Protein AF-A0A1G7HBH6-F1 (afdb_monomer_lite)

Radius of gyration: 21.92 Å; chains: 1; bounding box: 66×31×69 Å

Organism: NCBI:txid392734

pLDDT: mean 70.93, std 21.25, range [28.53, 97.38]

Sequence (179 aa):
MNAKSALLDELGLLYGEEYRALRASAELFIPHSMPCFPSSLLDQYFDETEEHLLRLEDLFDYLECSHDHAITPTAKAKYPGIVMPGTLFVVERTSRSADPIDAFLLLDHSILSYYRASLSQARAFGRRKVVEVLFQGFHEKVAMQQRFSDRLLTDHDSLYSREVDRMEHPTLLESGGFR

Secondary structure (DSSP, 8-state):
--HHHHHHHHHHHHHHHHHHHHHHHHHHTSTTS-TTS-HHHHHHHHHHHHHHHHHHHHHHHHHHTSSSS-----HHHH-S-----SHHHHHHHHTTTS-HHHHHHHHHHHHHHHHHHHHHHHHHHT-HHHHHHHHHHHHHHHHHHHHHHHHHHHHHHHHHHHHHHHHH---SSS-----

Foldseek 3Di:
DDLLVQLVVLLLVLLVLLVVQLVLLVVVVPPPQDPPDDVVLSVVSNVLSVVLNVLSVVVVVVSVPPPPDDDDPPPCPVRPDPPDPDLVVLSVVCSVPHDVLVSVLVSLVVSLVSLVSSLVSCVVNPDPVSNVSSVVSSVVSVVSSVVSVVSVVVVVVVVVVVVVCCVVCVPDPPPPDDD

Structure (mmCIF, N/CA/C/O backbone):
data_AF-A0A1G7HBH6-F1
#
_entry.id   AF-A0A1G7HBH6-F1
#
loop_
_atom_site.group_PDB
_atom_site.id
_atom_site.type_symbol
_atom_site.label_atom_id
_atom_site.label_alt_id
_atom_site.label_comp_id
_atom_site.label_asym_id
_atom_site.label_entity_id
_atom_site.label_seq_id
_atom_site.pdbx_PDB_ins_code
_atom_site.Cartn_x
_atom_site.Cartn_y
_atom_site.Cartn_z
_atom_site.occupancy
_atom_site.B_iso_or_equiv
_atom_site.auth_seq_id
_atom_site.auth_comp_id
_atom_site.auth_asym_id
_atom_site.auth_atom_id
_atom_site.pdbx_PDB_model_num
ATOM 1 N N . MET A 1 1 ? -5.334 8.806 24.184 1.00 59.59 1 MET A N 1
ATOM 2 C CA . MET A 1 1 ? -5.562 8.700 22.724 1.00 59.59 1 MET A CA 1
ATOM 3 C C . MET A 1 1 ? -6.556 7.579 22.461 1.00 59.59 1 MET A C 1
ATOM 5 O O . MET A 1 1 ? -6.438 6.544 23.102 1.00 59.59 1 MET A O 1
ATOM 9 N N . ASN A 1 2 ? -7.539 7.785 21.579 1.00 85.38 2 ASN A N 1
ATOM 10 C CA . ASN A 1 2 ? -8.487 6.741 21.166 1.00 85.38 2 ASN A CA 1
ATOM 11 C C . ASN A 1 2 ? -7.827 5.860 20.089 1.00 85.38 2 ASN A C 1
ATOM 13 O O . ASN A 1 2 ? -7.363 6.398 19.085 1.00 85.38 2 ASN A O 1
ATOM 17 N N . ALA A 1 3 ? -7.800 4.537 20.282 1.00 85.56 3 ALA A N 1
ATOM 18 C CA . ALA A 1 3 ? -7.191 3.583 19.348 1.00 85.56 3 ALA A CA 1
ATOM 19 C C . ALA A 1 3 ? -7.771 3.680 17.923 1.00 85.56 3 ALA A C 1
ATOM 21 O O . ALA A 1 3 ? -7.036 3.529 16.954 1.00 85.56 3 ALA A O 1
ATOM 22 N N . LYS A 1 4 ? -9.065 4.014 17.786 1.00 87.56 4 LYS A N 1
ATOM 23 C CA . LYS A 1 4 ? -9.695 4.262 16.480 1.00 87.56 4 LYS A CA 1
ATOM 24 C C . LYS A 1 4 ? -9.089 5.477 15.774 1.00 87.56 4 LYS A C 1
ATOM 26 O O . LYS A 1 4 ? -8.837 5.416 14.581 1.00 87.56 4 LYS A O 1
ATOM 31 N N . SER A 1 5 ? -8.861 6.569 16.507 1.00 85.62 5 SER A N 1
ATOM 32 C CA . SER A 1 5 ? -8.288 7.800 15.943 1.00 85.62 5 SER A CA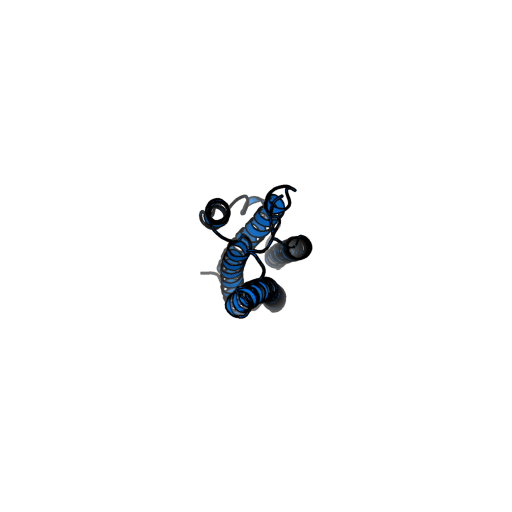 1
ATOM 33 C C . SER A 1 5 ? -6.860 7.565 15.472 1.00 85.62 5 SER A C 1
ATOM 35 O O . SER A 1 5 ? -6.546 7.894 14.341 1.00 85.62 5 SER A O 1
ATOM 37 N N . ALA A 1 6 ? -6.035 6.924 16.306 1.00 86.75 6 ALA A N 1
ATOM 38 C CA . ALA A 1 6 ? -4.655 6.605 15.948 1.00 86.75 6 ALA A CA 1
ATOM 39 C C . ALA A 1 6 ? -4.579 5.708 14.702 1.00 86.75 6 ALA A C 1
ATOM 41 O O . ALA A 1 6 ? -3.748 5.929 13.833 1.00 86.75 6 ALA A O 1
ATOM 42 N N . LEU A 1 7 ? -5.480 4.725 14.587 1.00 89.62 7 LEU A N 1
ATOM 43 C CA . LEU A 1 7 ? -5.593 3.902 13.386 1.00 89.62 7 LEU A CA 1
ATOM 44 C C . LEU A 1 7 ? -5.976 4.727 12.149 1.00 89.62 7 LEU A C 1
ATOM 46 O O . LEU A 1 7 ? -5.365 4.548 11.105 1.00 89.62 7 LEU A O 1
ATOM 50 N N . LEU A 1 8 ? -6.974 5.609 12.249 1.00 87.38 8 LEU A N 1
ATOM 51 C CA . LEU A 1 8 ? -7.395 6.450 11.121 1.00 87.38 8 LEU A CA 1
ATOM 52 C C . LEU A 1 8 ? -6.285 7.404 10.664 1.00 87.38 8 LEU A C 1
ATOM 54 O O . LEU A 1 8 ? -6.137 7.625 9.466 1.00 87.38 8 LEU A O 1
ATOM 58 N N . ASP A 1 9 ? -5.494 7.930 11.600 1.00 84.38 9 ASP A N 1
ATOM 59 C CA . ASP A 1 9 ? -4.345 8.778 11.285 1.00 84.38 9 ASP A CA 1
ATOM 60 C C . ASP A 1 9 ? -3.282 7.989 10.492 1.00 84.38 9 ASP A C 1
ATOM 62 O O . ASP A 1 9 ? -2.858 8.439 9.428 1.00 84.38 9 ASP A O 1
ATOM 66 N N . GLU A 1 10 ? -2.918 6.777 10.936 1.00 88.12 10 GLU A N 1
ATOM 67 C CA . GLU A 1 10 ? -1.961 5.912 10.219 1.00 88.12 10 GLU A CA 1
ATOM 68 C C . GLU A 1 10 ? -2.484 5.451 8.849 1.00 88.12 10 GLU A C 1
ATOM 70 O O . GLU A 1 10 ? -1.743 5.470 7.865 1.00 88.12 10 GLU A O 1
ATOM 75 N N . LEU A 1 11 ? -3.770 5.095 8.751 1.00 88.12 11 LEU A N 1
ATOM 76 C CA . LEU A 1 11 ? -4.401 4.737 7.477 1.00 88.12 11 LEU A CA 1
ATOM 77 C C . LEU A 1 11 ? -4.391 5.909 6.492 1.00 88.12 11 LEU A C 1
ATOM 79 O O . LEU A 1 11 ? -4.189 5.699 5.298 1.00 88.12 11 LEU A O 1
ATOM 83 N N . GLY A 1 12 ? -4.581 7.139 6.978 1.00 82.44 12 GLY A N 1
ATOM 84 C CA . GLY A 1 12 ? -4.502 8.345 6.152 1.00 82.44 12 GLY A CA 1
ATOM 85 C C . GLY A 1 12 ? -3.102 8.568 5.580 1.00 82.44 12 GLY A C 1
ATOM 86 O O . GLY A 1 12 ? -2.961 8.931 4.411 1.00 82.44 12 GLY A O 1
ATOM 87 N N . LEU A 1 13 ? -2.061 8.307 6.378 1.00 85.12 13 LEU A N 1
ATOM 88 C CA . LEU A 1 13 ? -0.671 8.378 5.920 1.00 85.12 13 LEU A CA 1
ATOM 89 C C . LEU A 1 13 ? -0.361 7.291 4.885 1.00 85.12 13 LEU A C 1
ATOM 91 O O . LEU A 1 13 ? 0.208 7.604 3.838 1.00 85.12 13 LEU A O 1
ATOM 95 N N . LEU A 1 14 ? -0.788 6.051 5.144 1.00 89.62 14 LEU A N 1
ATOM 96 C CA . LEU A 1 14 ? -0.634 4.930 4.216 1.00 89.62 14 LEU A CA 1
ATOM 97 C C . LEU A 1 14 ? -1.309 5.220 2.868 1.00 89.62 14 LEU A C 1
ATOM 99 O O . LEU A 1 14 ? -0.658 5.147 1.829 1.00 89.62 14 LEU A O 1
ATOM 103 N N . TYR A 1 15 ? -2.578 5.634 2.892 1.00 87.50 15 TYR A N 1
ATOM 104 C CA . TYR A 1 15 ? -3.326 6.022 1.696 1.00 87.50 15 TYR A CA 1
ATOM 105 C C . TYR A 1 15 ? -2.611 7.131 0.910 1.00 87.50 15 TYR A C 1
ATOM 107 O O . TYR A 1 15 ? -2.498 7.075 -0.313 1.00 87.50 15 TYR A O 1
ATOM 115 N N . GLY A 1 16 ? -2.071 8.131 1.613 1.00 80.00 16 GLY A N 1
ATOM 116 C CA . GLY A 1 16 ? -1.334 9.225 0.989 1.00 80.00 16 GLY A CA 1
ATOM 117 C C . GLY A 1 16 ? -0.021 8.805 0.319 1.00 80.00 16 GLY A C 1
ATOM 118 O O . GLY A 1 16 ? 0.394 9.456 -0.642 1.00 80.00 16 GLY A O 1
ATOM 119 N N . GLU A 1 17 ? 0.671 7.773 0.810 1.00 83.50 17 GLU A N 1
ATOM 120 C CA . GLU A 1 17 ? 1.848 7.218 0.122 1.00 83.50 17 GLU A CA 1
ATOM 121 C C . GLU A 1 17 ? 1.453 6.327 -1.063 1.00 83.50 17 GLU A C 1
ATOM 123 O O . GLU A 1 17 ? 2.032 6.488 -2.134 1.00 83.50 17 GLU A O 1
ATOM 128 N N . GLU A 1 18 ? 0.434 5.470 -0.930 1.00 87.00 18 GLU A N 1
ATOM 129 C CA . GLU A 1 18 ? -0.063 4.650 -2.052 1.00 87.00 18 GLU A CA 1
ATOM 130 C C . GLU A 1 18 ? -0.555 5.532 -3.211 1.00 87.00 18 GLU A C 1
ATOM 132 O O . GLU A 1 18 ? -0.230 5.302 -4.373 1.00 87.00 18 GLU A O 1
ATOM 137 N N . TYR A 1 19 ? -1.243 6.636 -2.911 1.00 84.62 19 TYR A N 1
ATOM 138 C CA . TYR A 1 19 ? -1.674 7.589 -3.934 1.00 84.62 19 TYR A CA 1
ATOM 139 C C . TYR A 1 19 ? -0.487 8.272 -4.629 1.00 84.62 19 TYR A C 1
ATOM 141 O O . TYR A 1 19 ? -0.510 8.511 -5.839 1.00 84.62 19 TYR A O 1
ATOM 149 N N . ARG A 1 20 ? 0.585 8.575 -3.884 1.00 80.62 20 ARG A N 1
ATOM 150 C CA . ARG A 1 20 ? 1.827 9.110 -4.465 1.00 80.62 20 ARG A CA 1
ATOM 151 C C . ARG A 1 20 ? 2.513 8.082 -5.361 1.00 80.62 20 ARG A C 1
ATOM 153 O O . ARG A 1 20 ? 2.980 8.467 -6.429 1.00 80.62 20 ARG A O 1
ATOM 160 N N . ALA A 1 21 ? 2.523 6.811 -4.973 1.00 84.56 21 ALA A N 1
ATOM 161 C CA . ALA A 1 21 ? 3.019 5.709 -5.792 1.00 84.56 21 ALA A CA 1
ATOM 162 C C . ALA A 1 21 ? 2.227 5.523 -7.088 1.00 84.56 21 ALA A C 1
ATOM 164 O O . ALA A 1 21 ? 2.828 5.404 -8.161 1.00 84.56 21 ALA A O 1
ATOM 165 N N . LEU A 1 22 ? 0.898 5.605 -7.024 1.00 84.25 22 LEU A N 1
ATOM 166 C CA . LEU A 1 22 ? 0.047 5.553 -8.211 1.00 84.25 22 LEU A CA 1
ATOM 167 C C . LEU A 1 22 ? 0.329 6.730 -9.161 1.00 84.25 22 LEU A C 1
ATOM 169 O O . LEU A 1 22 ? 0.470 6.552 -10.368 1.00 84.25 22 LEU A O 1
ATOM 173 N N . ARG A 1 23 ? 0.472 7.951 -8.627 1.00 80.69 23 ARG A N 1
ATOM 174 C CA . ARG A 1 23 ? 0.814 9.117 -9.457 1.00 80.69 23 ARG A CA 1
ATOM 175 C C . ARG A 1 23 ? 2.212 9.019 -10.062 1.00 80.69 23 ARG A C 1
ATOM 177 O O . ARG A 1 23 ? 2.368 9.331 -11.237 1.00 80.69 23 ARG A O 1
ATOM 184 N N . ALA A 1 24 ? 3.206 8.589 -9.286 1.00 77.00 24 ALA A N 1
ATOM 185 C CA . ALA A 1 24 ? 4.579 8.441 -9.763 1.00 77.00 24 ALA A CA 1
ATOM 186 C C . ALA A 1 24 ? 4.680 7.394 -10.881 1.00 77.00 24 ALA A C 1
ATOM 188 O O . ALA A 1 24 ? 5.344 7.632 -11.888 1.00 77.00 24 ALA A O 1
ATOM 189 N N . SER A 1 25 ? 3.977 6.265 -10.742 1.00 76.81 25 SER A N 1
ATOM 190 C CA . SER A 1 25 ? 3.899 5.262 -11.807 1.00 76.81 25 SER A CA 1
ATOM 191 C C . SER A 1 25 ? 3.204 5.816 -13.051 1.00 76.81 25 SER A C 1
ATOM 193 O O . SER A 1 25 ? 3.782 5.734 -14.132 1.00 76.81 25 SER A O 1
ATOM 195 N N . ALA A 1 26 ? 2.059 6.493 -12.916 1.00 73.94 26 ALA A N 1
ATOM 196 C CA . ALA A 1 26 ? 1.364 7.130 -14.042 1.00 73.94 26 ALA A CA 1
ATOM 197 C C . ALA A 1 26 ? 2.204 8.192 -14.781 1.00 73.94 26 ALA A C 1
ATOM 199 O O . ALA A 1 26 ? 2.120 8.321 -16.001 1.00 73.94 26 ALA A O 1
ATOM 200 N N . GLU A 1 27 ? 3.015 8.971 -14.063 1.00 69.31 27 GLU A N 1
ATOM 201 C CA . GLU A 1 27 ? 3.906 9.970 -14.670 1.00 69.31 27 GLU A CA 1
ATOM 202 C C . GLU A 1 27 ? 5.059 9.313 -15.448 1.00 69.31 27 GLU A C 1
ATOM 204 O O . GLU A 1 27 ? 5.478 9.829 -16.486 1.00 69.31 27 GLU A O 1
ATOM 209 N N . LEU A 1 28 ? 5.529 8.145 -15.000 1.00 63.88 28 LEU A N 1
ATOM 210 C CA . LEU A 1 28 ? 6.558 7.353 -15.682 1.00 63.88 28 LEU A CA 1
ATOM 211 C C . LEU A 1 28 ? 6.017 6.530 -16.864 1.00 63.88 28 LEU A C 1
ATOM 213 O O . LEU A 1 28 ? 6.793 6.147 -17.736 1.00 63.88 28 LEU A O 1
ATOM 217 N N . PHE A 1 29 ? 4.698 6.332 -16.947 1.00 57.38 29 PHE A N 1
ATOM 218 C CA . PHE A 1 29 ? 4.006 5.756 -18.109 1.00 57.38 29 PHE A CA 1
ATOM 219 C C . PHE A 1 29 ? 4.027 6.655 -19.355 1.00 57.38 29 PHE A C 1
ATOM 221 O O . PHE A 1 29 ? 3.733 6.193 -20.462 1.00 57.38 29 PHE A O 1
ATOM 228 N N . ILE A 1 30 ? 4.348 7.946 -19.213 1.00 53.06 30 ILE A N 1
ATOM 229 C CA . ILE A 1 30 ? 4.386 8.865 -20.353 1.00 53.06 30 ILE A CA 1
ATOM 230 C C . ILE A 1 30 ? 5.526 8.423 -21.300 1.00 53.06 30 ILE A C 1
ATOM 232 O O . ILE A 1 30 ? 6.658 8.267 -20.842 1.00 53.06 30 ILE A O 1
ATOM 236 N N . PRO A 1 31 ? 5.286 8.232 -22.618 1.00 44.12 31 PRO A N 1
ATOM 237 C CA . PRO A 1 31 ? 5.937 7.188 -23.434 1.00 44.12 31 PRO A CA 1
ATOM 238 C C . PRO A 1 31 ? 7.413 7.406 -23.825 1.00 44.12 31 PRO A C 1
ATOM 240 O O . PRO A 1 31 ? 7.866 6.861 -24.835 1.00 44.12 31 PRO A O 1
ATOM 243 N N . HIS A 1 32 ? 8.175 8.241 -23.118 1.00 41.38 32 HIS A N 1
ATOM 244 C CA . HIS A 1 32 ? 9.440 8.783 -23.625 1.00 41.38 32 HIS A CA 1
ATOM 245 C C . HIS A 1 32 ? 10.649 8.752 -22.679 1.00 41.38 32 HIS A C 1
ATOM 247 O O . HIS A 1 32 ? 11.699 9.233 -23.096 1.00 41.38 32 HIS A O 1
ATOM 253 N N . SER A 1 33 ? 10.585 8.209 -21.460 1.00 44.91 33 SER A N 1
ATOM 254 C CA . SER A 1 33 ? 11.659 8.486 -20.484 1.00 44.91 33 SER A CA 1
ATOM 255 C C . SER A 1 33 ? 12.588 7.338 -20.078 1.00 44.91 33 SER A C 1
ATOM 257 O O . SER A 1 33 ? 13.673 7.659 -19.604 1.00 44.91 33 SER A O 1
ATOM 259 N N . MET A 1 34 ? 12.276 6.046 -20.262 1.00 51.00 34 MET A N 1
ATOM 260 C CA . MET A 1 34 ? 13.158 4.979 -19.734 1.00 51.00 34 MET A CA 1
ATOM 261 C C . MET A 1 34 ? 13.210 3.722 -20.627 1.00 51.00 34 MET A C 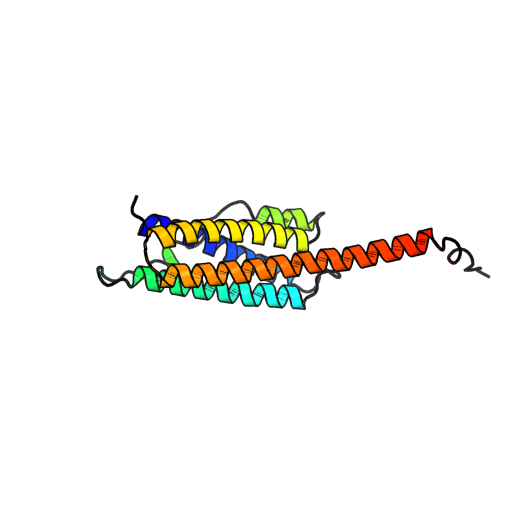1
ATOM 263 O O . MET A 1 34 ? 12.389 2.824 -20.464 1.00 51.00 34 MET A O 1
ATOM 267 N N . PRO A 1 35 ? 14.198 3.585 -21.533 1.00 49.81 35 PRO A N 1
ATOM 268 C CA . PRO A 1 35 ? 14.403 2.374 -22.346 1.00 49.81 35 PRO A CA 1
ATOM 269 C C . PRO A 1 35 ? 14.685 1.093 -21.536 1.00 49.81 35 PRO A C 1
ATOM 271 O O . PRO A 1 35 ? 14.681 -0.000 -22.096 1.00 49.81 35 PRO A O 1
ATOM 274 N N . CYS A 1 36 ? 14.982 1.232 -20.242 1.00 54.44 36 CYS A N 1
ATOM 275 C CA . CYS A 1 36 ? 15.458 0.179 -19.347 1.00 54.44 36 CYS A CA 1
ATOM 276 C C . CYS A 1 36 ? 14.432 -0.280 -18.295 1.00 54.44 36 CYS A C 1
ATOM 278 O O . CYS A 1 36 ? 14.711 -1.247 -17.593 1.00 54.44 36 CYS A O 1
ATOM 280 N N . PHE A 1 37 ? 13.249 0.341 -18.193 1.00 60.84 37 PHE A N 1
ATOM 281 C CA . PHE A 1 37 ? 12.218 -0.109 -17.251 1.00 60.84 37 PHE A CA 1
ATOM 282 C C . PHE A 1 37 ? 11.214 -1.037 -17.955 1.00 60.84 37 PHE A C 1
ATOM 284 O O . PHE A 1 37 ? 10.625 -0.632 -18.961 1.00 60.84 37 PHE A O 1
ATOM 291 N N . PRO A 1 38 ? 10.988 -2.274 -17.474 1.00 66.56 38 PRO A N 1
ATOM 292 C CA . PRO A 1 38 ? 10.029 -3.170 -18.101 1.00 66.56 38 PRO A CA 1
ATOM 293 C C . PRO A 1 38 ? 8.613 -2.631 -17.897 1.00 66.56 38 PRO A C 1
ATOM 295 O O . PRO A 1 38 ? 8.121 -2.601 -16.769 1.00 66.56 38 PRO A O 1
ATOM 298 N N . SER A 1 39 ? 7.948 -2.245 -18.990 1.00 69.81 39 SER A N 1
ATOM 299 C CA . SER A 1 39 ? 6.583 -1.703 -18.954 1.00 69.81 39 SER A CA 1
ATOM 300 C C . SER A 1 39 ? 5.631 -2.622 -18.188 1.00 69.81 39 SER A C 1
ATOM 302 O O . SER A 1 39 ? 4.904 -2.154 -17.330 1.00 69.81 39 SER A O 1
ATOM 304 N N . SER A 1 40 ? 5.756 -3.942 -18.357 1.00 79.94 40 SER A N 1
ATOM 305 C CA . SER A 1 40 ? 4.920 -4.927 -17.661 1.00 79.94 40 SER A CA 1
ATOM 306 C C . SER A 1 40 ? 5.052 -4.910 -16.135 1.00 79.94 40 SER A C 1
ATOM 308 O O . SER A 1 40 ? 4.115 -5.293 -15.443 1.00 79.94 40 SER A O 1
ATOM 310 N N . LEU A 1 41 ? 6.218 -4.536 -15.596 1.00 81.06 41 LEU A N 1
ATOM 311 C CA . LEU A 1 41 ? 6.416 -4.436 -14.148 1.00 81.06 41 LEU A CA 1
ATOM 312 C C . LEU A 1 41 ? 5.822 -3.130 -13.609 1.00 81.06 41 LEU A C 1
ATOM 314 O O . LEU A 1 41 ? 5.272 -3.122 -12.512 1.00 81.06 41 LEU A O 1
ATOM 318 N N . LEU A 1 42 ? 5.887 -2.053 -14.399 1.00 79.94 42 LEU A N 1
ATOM 319 C CA . LEU A 1 42 ? 5.216 -0.793 -14.085 1.00 79.94 42 LEU A CA 1
ATOM 320 C C . LEU A 1 42 ? 3.690 -0.930 -14.154 1.00 79.94 42 LEU A C 1
ATOM 322 O O . LEU A 1 42 ? 3.008 -0.415 -13.276 1.00 79.94 42 LEU A O 1
ATOM 326 N N . ASP A 1 43 ? 3.177 -1.654 -15.154 1.00 82.62 43 ASP A N 1
ATOM 327 C CA . ASP A 1 43 ? 1.753 -1.971 -15.310 1.00 82.62 43 ASP A CA 1
ATOM 328 C C . ASP A 1 43 ? 1.238 -2.712 -14.069 1.00 82.62 43 ASP A C 1
ATOM 330 O O . ASP A 1 43 ? 0.298 -2.266 -13.419 1.00 82.62 43 ASP A O 1
ATOM 334 N N . GLN A 1 44 ? 1.929 -3.785 -13.665 1.00 87.75 44 GLN A N 1
ATOM 335 C CA . GLN A 1 44 ? 1.585 -4.533 -12.451 1.00 87.75 44 GLN A CA 1
ATOM 336 C C . GLN A 1 44 ? 1.652 -3.664 -11.193 1.00 87.75 44 GLN A C 1
ATOM 338 O O . GLN A 1 44 ? 0.787 -3.766 -10.329 1.00 87.75 44 GLN A O 1
ATOM 343 N N . TYR A 1 45 ? 2.675 -2.811 -11.083 1.00 88.38 45 TYR A N 1
ATOM 344 C CA . TYR A 1 45 ? 2.805 -1.886 -9.960 1.00 88.38 45 TYR A CA 1
ATOM 345 C C . TYR A 1 45 ? 1.612 -0.937 -9.865 1.00 88.38 45 TYR A C 1
ATOM 347 O O . TYR A 1 45 ? 1.084 -0.715 -8.775 1.00 88.38 45 TYR A O 1
ATOM 355 N N . PHE A 1 46 ? 1.209 -0.373 -11.003 1.00 87.50 46 PHE A N 1
ATOM 356 C CA . PHE A 1 46 ? 0.089 0.548 -11.102 1.00 87.50 46 PHE A CA 1
ATOM 357 C C . PHE A 1 46 ? -1.220 -0.140 -10.703 1.00 87.50 46 PHE A C 1
ATOM 359 O O . PHE A 1 46 ? -1.880 0.329 -9.777 1.00 87.50 46 PHE A O 1
ATOM 366 N N . ASP A 1 47 ? -1.534 -1.277 -11.329 1.00 87.19 47 ASP A N 1
ATOM 367 C CA . ASP A 1 47 ? -2.778 -2.022 -11.101 1.00 87.19 47 ASP A CA 1
ATOM 368 C C . ASP A 1 47 ? -2.912 -2.463 -9.634 1.00 87.19 47 ASP A C 1
ATOM 370 O O . ASP A 1 47 ? -3.945 -2.263 -8.993 1.00 87.19 47 ASP A O 1
ATOM 374 N N . GLU A 1 48 ? -1.844 -3.022 -9.058 1.00 93.62 48 GLU A N 1
ATOM 375 C CA . GLU A 1 48 ? -1.858 -3.463 -7.662 1.00 93.62 48 GLU A CA 1
ATOM 376 C C . GLU A 1 48 ? -1.944 -2.279 -6.687 1.00 93.62 48 GLU A C 1
ATOM 378 O O . GLU A 1 48 ? -2.648 -2.359 -5.681 1.00 93.62 48 GLU A O 1
ATOM 383 N N . THR A 1 49 ? -1.278 -1.156 -6.981 1.00 90.88 49 THR A N 1
ATOM 384 C CA . THR A 1 49 ? -1.370 0.055 -6.145 1.00 90.88 49 THR A CA 1
ATOM 385 C C . THR A 1 49 ? -2.775 0.668 -6.203 1.00 90.88 49 THR A C 1
ATOM 387 O O . THR A 1 49 ? -3.283 1.143 -5.184 1.00 90.88 49 THR A O 1
ATOM 390 N N . GLU A 1 50 ? -3.442 0.627 -7.360 1.00 88.12 50 GLU A N 1
ATOM 391 C CA . GLU A 1 50 ? -4.845 1.031 -7.496 1.00 88.12 50 GLU A CA 1
ATOM 392 C C . GLU A 1 50 ? -5.764 0.131 -6.656 1.00 88.12 50 GLU A C 1
ATOM 394 O O . GLU A 1 50 ? -6.593 0.634 -5.893 1.00 88.12 50 GLU A O 1
ATOM 399 N N . GLU A 1 51 ? -5.572 -1.192 -6.700 1.00 93.44 51 GLU A N 1
ATOM 400 C CA . GLU A 1 51 ? -6.329 -2.125 -5.857 1.00 93.44 51 GLU A CA 1
ATOM 401 C C . GLU A 1 51 ? -6.100 -1.856 -4.359 1.00 93.44 51 GLU A C 1
ATOM 403 O O . GLU A 1 51 ? -7.035 -1.898 -3.551 1.00 93.44 51 GLU A O 1
ATOM 408 N N . HIS A 1 52 ? -4.862 -1.542 -3.960 1.00 93.06 52 HIS A N 1
ATOM 409 C CA . HIS A 1 52 ? -4.531 -1.202 -2.573 1.00 93.06 52 HIS A CA 1
ATOM 410 C C . HIS A 1 52 ? -5.295 0.038 -2.115 1.00 93.06 52 HIS A C 1
ATOM 412 O O . HIS A 1 52 ? -5.879 0.020 -1.029 1.00 93.06 52 HIS A O 1
ATOM 418 N N . LEU A 1 53 ? -5.359 1.075 -2.953 1.00 88.25 53 LEU A N 1
ATOM 419 C CA . LEU A 1 53 ? -6.128 2.286 -2.671 1.00 88.25 53 LEU A CA 1
ATOM 420 C C . LEU A 1 53 ? -7.619 1.994 -2.509 1.00 88.25 53 LEU A C 1
ATOM 422 O O . LEU A 1 53 ? -8.195 2.415 -1.508 1.00 88.25 53 LEU A O 1
ATOM 426 N N . LEU A 1 54 ? -8.222 1.219 -3.414 1.00 88.50 54 LEU A N 1
ATOM 427 C CA . LEU A 1 54 ? -9.637 0.842 -3.317 1.00 88.50 54 LEU A CA 1
ATOM 428 C C . LEU A 1 54 ? -9.941 0.093 -2.011 1.00 88.50 54 LEU A C 1
ATOM 430 O O . LEU A 1 54 ? -10.909 0.398 -1.315 1.00 88.50 54 LEU A O 1
ATOM 434 N N . ARG A 1 55 ? -9.075 -0.844 -1.606 1.00 93.38 55 ARG A N 1
ATOM 435 C CA . ARG A 1 55 ? -9.245 -1.570 -0.334 1.00 93.38 55 ARG A CA 1
ATOM 436 C C . ARG A 1 55 ? -9.057 -0.670 0.889 1.00 93.38 55 ARG A C 1
ATOM 438 O O . ARG A 1 55 ? -9.689 -0.908 1.920 1.00 93.38 55 ARG A O 1
ATOM 445 N N . LEU A 1 56 ? -8.202 0.351 0.809 1.00 88.81 56 LEU A N 1
ATOM 446 C CA . LEU A 1 56 ? -8.069 1.358 1.866 1.00 88.81 56 LEU A CA 1
ATOM 447 C C . LEU A 1 56 ? -9.318 2.245 1.956 1.00 88.81 56 LEU A C 1
ATOM 449 O O . LEU A 1 56 ? -9.765 2.519 3.070 1.00 88.81 56 LEU A O 1
ATOM 453 N N . GLU A 1 57 ? -9.919 2.635 0.829 1.00 88.69 57 GLU A N 1
ATOM 454 C CA . GLU A 1 57 ? -11.210 3.342 0.798 1.00 88.69 57 GLU A CA 1
ATOM 455 C C . GLU A 1 57 ? -12.316 2.509 1.466 1.00 88.69 57 GLU A C 1
ATOM 457 O O . GLU A 1 57 ? -12.974 2.989 2.393 1.00 88.69 57 GLU A O 1
ATOM 462 N N . ASP A 1 58 ? -12.432 1.226 1.110 1.00 88.69 58 ASP A N 1
ATOM 463 C CA . ASP A 1 58 ? -13.372 0.291 1.743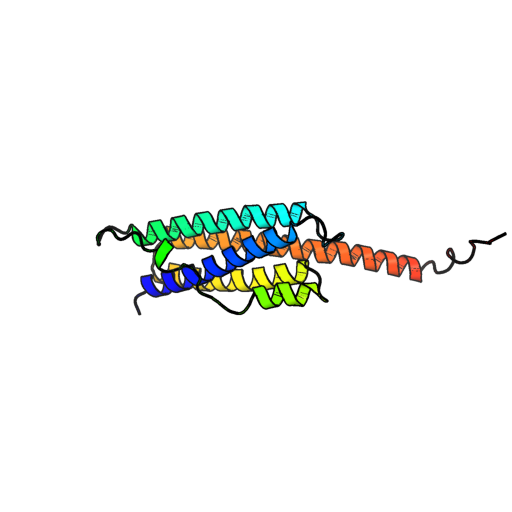 1.00 88.69 58 ASP A CA 1
ATOM 464 C C . ASP A 1 58 ? -13.146 0.161 3.261 1.00 88.69 58 ASP A C 1
ATOM 466 O O . ASP A 1 58 ? -14.090 -0.025 4.043 1.00 88.69 58 ASP A O 1
ATOM 470 N N . LEU A 1 59 ? -11.888 0.232 3.712 1.00 89.81 59 LEU A N 1
ATOM 471 C CA . LEU A 1 59 ? -11.555 0.223 5.135 1.00 89.81 59 LEU A CA 1
ATOM 472 C C . LEU A 1 59 ? -11.992 1.505 5.840 1.00 89.81 59 LEU A C 1
ATOM 474 O O . LEU A 1 59 ? -12.500 1.409 6.962 1.00 89.81 59 LEU A O 1
ATOM 478 N N . PHE A 1 60 ? -11.814 2.674 5.221 1.00 88.25 60 PHE A N 1
ATOM 479 C CA . PHE A 1 60 ? -12.322 3.931 5.770 1.00 88.25 60 PHE A CA 1
ATOM 480 C C . PHE A 1 60 ? -13.839 3.873 5.930 1.00 88.25 60 PHE A C 1
ATOM 482 O O . PHE A 1 60 ? -14.337 4.103 7.035 1.00 88.25 60 PHE A O 1
ATOM 489 N N . ASP A 1 61 ? -14.558 3.440 4.895 1.00 85.62 61 ASP A N 1
ATOM 490 C CA . ASP A 1 61 ? -16.012 3.285 4.940 1.00 85.62 61 ASP A CA 1
ATOM 491 C C . ASP A 1 61 ? -16.439 2.293 6.031 1.00 85.62 61 ASP A C 1
ATOM 493 O O . ASP A 1 61 ? -17.330 2.575 6.838 1.00 85.62 61 ASP A O 1
ATOM 497 N N . TYR A 1 62 ? -15.761 1.146 6.141 1.00 86.44 62 TYR A N 1
ATOM 498 C CA . TYR A 1 62 ? -16.024 0.158 7.190 1.00 86.44 62 TYR A CA 1
ATOM 499 C C . TYR A 1 62 ? -15.801 0.715 8.607 1.00 86.44 62 TYR A C 1
ATOM 501 O O . TYR A 1 62 ? -16.580 0.430 9.525 1.00 86.44 62 TYR A O 1
ATOM 509 N N . LEU A 1 63 ? -14.744 1.506 8.807 1.00 85.81 63 LEU A N 1
ATOM 510 C CA . LEU A 1 63 ? -14.416 2.123 10.093 1.00 85.81 63 LEU A CA 1
ATOM 511 C C . LEU A 1 63 ? -15.375 3.265 10.455 1.00 85.81 63 LEU A C 1
ATOM 513 O O . LEU A 1 63 ? -15.648 3.475 11.644 1.00 85.81 63 LEU A O 1
ATOM 517 N N . GLU A 1 64 ? -15.911 3.976 9.467 1.00 74.44 64 GLU A N 1
ATOM 518 C CA . GLU A 1 64 ? -16.923 5.024 9.637 1.00 74.44 64 GLU A CA 1
ATOM 519 C C . GLU A 1 64 ? -18.356 4.461 9.756 1.00 74.44 64 GLU A C 1
ATOM 521 O O . GLU A 1 64 ? -19.207 5.095 10.374 1.00 74.44 64 GLU A O 1
ATOM 526 N N . CYS A 1 65 ? -18.612 3.221 9.318 1.00 57.00 65 CYS A N 1
ATOM 527 C CA . CYS A 1 65 ? -19.918 2.549 9.411 1.00 57.00 65 CYS A CA 1
ATOM 528 C C . CYS A 1 65 ? -20.181 1.768 10.717 1.00 57.00 65 CYS A C 1
ATOM 530 O O . CYS A 1 65 ? -21.214 1.099 10.819 1.00 57.00 65 CYS A O 1
ATOM 532 N N . SER A 1 66 ? -19.317 1.829 11.744 1.00 51.75 66 SER A N 1
ATOM 533 C CA . SER A 1 66 ? -19.552 1.143 13.033 1.00 51.75 66 SER A CA 1
ATOM 534 C C . SER A 1 66 ? -20.659 1.820 13.879 1.00 51.75 66 SER A C 1
ATOM 536 O O . SER A 1 66 ? -20.364 2.490 14.863 1.00 51.75 66 SER A O 1
ATOM 538 N N . HIS A 1 67 ? -21.905 1.664 13.425 1.00 40.12 67 HIS A N 1
ATOM 539 C CA . HIS A 1 67 ? -23.261 1.733 14.013 1.00 40.12 67 HIS A CA 1
ATOM 540 C C . HIS A 1 67 ? -23.596 2.510 15.309 1.00 40.12 67 HIS A C 1
ATOM 542 O O . HIS A 1 67 ? -24.683 2.321 15.834 1.00 40.12 67 HIS A O 1
ATOM 548 N N . ASP A 1 68 ? -22.777 3.442 15.781 1.00 38.19 68 ASP A N 1
ATOM 549 C CA . ASP A 1 68 ? -23.200 4.451 16.762 1.00 38.19 68 ASP A CA 1
ATOM 550 C C . ASP A 1 68 ? -22.518 5.781 16.443 1.00 38.19 68 ASP A C 1
ATOM 552 O O . ASP A 1 68 ? -21.613 6.221 17.141 1.00 38.19 68 ASP A O 1
ATOM 556 N N . HIS A 1 69 ? -22.911 6.402 15.334 1.00 32.97 69 HIS A N 1
ATOM 557 C CA . HIS A 1 69 ? -23.180 7.838 15.233 1.00 32.97 69 HIS A CA 1
ATOM 558 C C . HIS A 1 69 ? -23.469 8.215 13.785 1.00 32.97 69 HIS A C 1
ATOM 560 O O . HIS A 1 69 ? -22.881 7.703 12.836 1.00 32.97 69 HIS A O 1
ATOM 566 N N . ALA A 1 70 ? -24.447 9.102 13.671 1.00 29.72 70 ALA A N 1
ATOM 567 C CA . ALA A 1 70 ? -24.995 9.641 12.451 1.00 29.72 70 ALA A CA 1
ATOM 568 C C . ALA A 1 70 ? -23.921 10.115 11.461 1.00 29.72 70 ALA A C 1
ATOM 570 O O . ALA A 1 70 ? -23.014 10.863 11.814 1.00 29.72 70 ALA A O 1
ATOM 571 N N . ILE A 1 71 ? -24.106 9.679 10.215 1.00 40.41 71 ILE A N 1
ATOM 572 C CA . ILE A 1 71 ? -23.996 10.451 8.974 1.00 40.41 71 ILE A CA 1
ATOM 573 C C . ILE A 1 71 ? -23.140 11.721 9.097 1.00 40.41 71 ILE A C 1
ATOM 575 O O . ILE A 1 71 ? -23.641 12.780 9.465 1.00 40.41 71 ILE A O 1
ATOM 579 N N . THR A 1 72 ? -21.905 11.641 8.610 1.00 28.53 72 THR A N 1
ATOM 580 C CA . THR A 1 72 ? -21.358 12.715 7.772 1.00 28.53 72 THR A CA 1
ATOM 581 C C . THR A 1 72 ? -20.402 12.109 6.747 1.00 28.53 72 THR A C 1
ATOM 583 O O . THR A 1 72 ? -19.479 11.402 7.143 1.00 28.53 72 THR A O 1
ATOM 586 N N . PRO A 1 73 ? -20.592 12.369 5.442 1.00 36.28 73 PRO A N 1
ATOM 587 C CA . PRO A 1 73 ? -19.648 11.964 4.411 1.00 36.28 73 PRO A CA 1
ATOM 588 C C . PRO A 1 73 ? -18.435 12.894 4.500 1.00 36.28 73 PRO A C 1
ATOM 590 O O . PRO A 1 73 ? -18.436 13.975 3.914 1.00 36.28 73 PRO A O 1
ATOM 593 N N . THR A 1 74 ? -17.425 12.536 5.294 1.00 37.84 74 THR A N 1
ATOM 594 C CA . THR A 1 74 ? -16.255 13.411 5.494 1.00 37.84 74 THR A CA 1
ATOM 595 C C . THR A 1 74 ? -14.906 12.789 5.179 1.00 37.84 74 THR A C 1
ATOM 597 O O . THR A 1 74 ? -13.953 13.556 5.097 1.00 37.84 74 THR A O 1
ATOM 600 N N . ALA A 1 75 ? -14.781 11.492 4.883 1.00 35.66 75 ALA A N 1
ATOM 601 C CA . ALA A 1 75 ? -13.479 10.927 4.507 1.00 35.66 75 ALA A CA 1
ATOM 602 C C . ALA A 1 75 ? -12.871 11.622 3.265 1.00 35.66 75 ALA A C 1
ATOM 604 O O . ALA A 1 75 ? -11.732 12.090 3.314 1.00 35.66 75 ALA A O 1
ATOM 605 N N . LYS A 1 76 ? -13.668 11.863 2.208 1.00 33.62 76 LYS A N 1
ATOM 606 C CA . LYS A 1 76 ? -13.215 12.606 1.008 1.00 33.62 76 LYS A CA 1
ATOM 607 C C . LYS A 1 76 ? -12.860 14.080 1.264 1.00 33.62 76 LYS A C 1
ATOM 609 O O . LYS A 1 76 ? -12.081 14.650 0.509 1.00 33.62 76 LYS A O 1
ATOM 614 N N . ALA A 1 77 ? -13.410 14.701 2.311 1.00 36.38 77 ALA A N 1
ATOM 615 C CA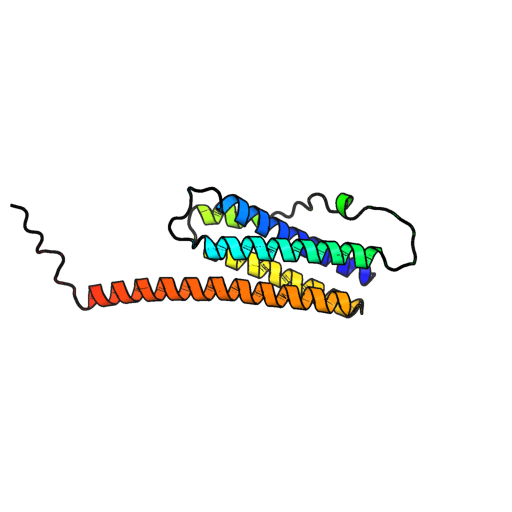 . ALA A 1 77 ? -13.190 16.117 2.634 1.00 36.38 77 ALA A CA 1
ATOM 616 C C . ALA A 1 77 ? -12.164 16.348 3.757 1.00 36.38 77 ALA A C 1
ATOM 618 O O . ALA A 1 77 ? -11.667 17.463 3.900 1.00 36.38 77 ALA A O 1
ATOM 619 N N . LYS A 1 78 ? -11.815 15.315 4.535 1.00 39.50 78 LYS A N 1
ATOM 620 C CA . LYS A 1 78 ? -10.844 15.409 5.636 1.00 39.50 78 LYS A CA 1
ATOM 621 C C . LYS A 1 78 ? -9.419 15.027 5.226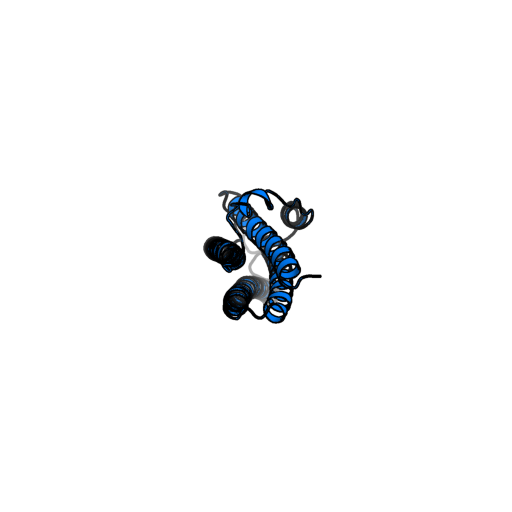 1.00 39.50 78 LYS A C 1
ATOM 623 O O . LYS A 1 78 ? -8.478 15.469 5.876 1.00 39.50 78 LYS A O 1
ATOM 628 N N . TYR A 1 79 ? -9.265 14.298 4.119 1.00 40.44 79 TYR A N 1
ATOM 629 C CA . TYR A 1 79 ? -7.967 13.974 3.520 1.00 40.44 79 TYR A CA 1
ATOM 630 C C . TYR A 1 79 ? -7.749 14.505 2.079 1.00 40.44 79 TYR A C 1
ATOM 632 O O . TYR A 1 79 ? -7.079 13.835 1.292 1.00 40.44 79 TYR A O 1
ATOM 640 N N . PRO A 1 80 ? -8.252 15.694 1.672 1.00 32.72 80 PRO A N 1
ATOM 641 C CA . PRO A 1 80 ? -7.903 16.289 0.391 1.00 32.72 80 PRO A CA 1
ATOM 642 C C . PRO A 1 80 ? -6.505 16.896 0.524 1.00 32.72 80 PRO A C 1
ATOM 644 O O . PRO A 1 80 ? -6.339 18.038 0.940 1.00 32.72 80 PRO A O 1
ATOM 647 N N . GLY A 1 81 ? -5.481 16.103 0.221 1.00 36.59 81 GLY A N 1
ATOM 648 C CA . GLY A 1 81 ? -4.105 16.583 0.208 1.00 36.59 81 GLY A CA 1
ATOM 649 C C . GLY A 1 81 ? -3.557 16.897 1.596 1.00 36.59 81 GLY A C 1
ATOM 650 O O . GLY A 1 81 ? -3.243 18.049 1.897 1.00 36.59 81 GLY A O 1
ATOM 651 N N . ILE A 1 82 ? -3.303 15.862 2.406 1.00 33.62 82 ILE A N 1
ATOM 652 C CA . ILE A 1 82 ? -2.176 15.984 3.334 1.00 33.62 82 ILE A CA 1
ATOM 653 C C . ILE A 1 82 ? -0.930 16.122 2.451 1.00 33.62 82 ILE A C 1
ATOM 655 O O . ILE A 1 82 ? -0.376 15.146 1.948 1.00 33.62 82 ILE A O 1
ATOM 659 N N . VAL A 1 83 ? -0.541 17.372 2.210 1.00 39.16 83 VAL A N 1
ATOM 660 C CA . VAL A 1 83 ? 0.745 17.753 1.641 1.00 39.16 83 VAL A CA 1
ATOM 661 C C . VAL A 1 83 ? 1.808 17.232 2.604 1.00 39.16 83 VAL A C 1
ATOM 663 O O . VAL A 1 83 ? 2.091 17.846 3.629 1.00 39.16 83 VAL A O 1
ATOM 666 N N . MET A 1 84 ? 2.358 16.062 2.296 1.00 38.56 84 MET A N 1
ATOM 667 C CA . MET A 1 84 ? 3.505 15.476 2.982 1.00 38.56 84 MET A CA 1
ATOM 668 C C . MET A 1 84 ? 4.732 15.649 2.075 1.00 38.56 84 MET A C 1
ATOM 670 O O . MET A 1 84 ? 4.809 15.021 1.016 1.00 38.56 84 MET A O 1
ATOM 674 N N . PRO A 1 85 ? 5.678 16.536 2.432 1.00 37.03 85 PRO A N 1
ATOM 675 C CA . PRO A 1 85 ? 6.873 16.782 1.640 1.00 37.03 85 PRO A CA 1
ATOM 676 C C . PRO A 1 85 ? 7.860 15.632 1.865 1.00 37.03 85 PRO A C 1
ATOM 678 O O . PRO A 1 85 ? 8.444 15.512 2.937 1.00 37.03 85 PRO A O 1
ATOM 681 N N . GLY A 1 86 ? 8.052 14.768 0.868 1.00 41.28 86 GLY A N 1
ATOM 682 C CA . GLY A 1 86 ? 9.058 13.709 0.977 1.00 41.28 86 GLY A CA 1
ATOM 683 C C . GLY A 1 86 ? 9.268 12.913 -0.302 1.00 41.28 86 GLY A C 1
ATOM 684 O O . GLY A 1 86 ? 10.317 13.022 -0.927 1.00 41.28 86 GLY A O 1
ATOM 685 N N . THR A 1 87 ? 8.274 12.134 -0.722 1.00 43.28 87 THR A N 1
ATOM 686 C CA . THR A 1 87 ? 8.469 11.112 -1.770 1.00 43.28 87 THR A CA 1
ATOM 687 C C . THR A 1 87 ? 8.470 11.651 -3.202 1.00 43.28 87 THR A C 1
ATOM 689 O O . THR A 1 87 ? 9.261 11.170 -4.008 1.00 43.28 87 THR A O 1
ATOM 692 N N . LEU A 1 88 ? 7.725 12.723 -3.512 1.00 41.22 88 LEU A N 1
ATOM 693 C CA . LEU A 1 88 ? 7.842 13.409 -4.816 1.00 41.22 88 LEU A CA 1
ATOM 694 C C . LEU A 1 88 ? 9.247 13.995 -5.034 1.00 41.22 88 LEU A C 1
ATOM 696 O O . LEU A 1 88 ? 9.770 13.945 -6.139 1.00 41.22 88 LEU A O 1
ATOM 700 N N . PHE A 1 89 ? 9.905 14.454 -3.963 1.00 42.28 89 PHE A N 1
ATOM 701 C CA . PHE A 1 89 ? 11.270 14.980 -4.031 1.00 42.28 89 PHE A CA 1
ATOM 702 C C . PHE A 1 89 ? 12.311 13.897 -4.338 1.00 42.28 89 PHE A C 1
ATOM 704 O O . PHE A 1 89 ? 13.364 14.212 -4.893 1.00 42.28 89 PHE A O 1
ATOM 711 N N . VAL A 1 90 ? 12.037 12.641 -3.965 1.00 45.28 90 VAL A N 1
ATOM 712 C CA . VAL A 1 90 ? 12.915 11.508 -4.273 1.00 45.28 90 VAL A CA 1
ATOM 713 C C . VAL A 1 90 ? 12.768 11.151 -5.744 1.00 45.28 90 VAL A C 1
ATOM 715 O O . VAL A 1 90 ? 13.780 11.179 -6.423 1.00 45.28 90 VAL A O 1
ATOM 718 N N . VAL A 1 91 ? 11.551 10.960 -6.266 1.00 45.25 91 VAL A N 1
ATOM 719 C CA . VAL A 1 91 ? 11.325 10.623 -7.689 1.00 45.25 91 VAL A CA 1
ATOM 720 C C . VAL A 1 91 ? 11.781 11.750 -8.632 1.00 45.25 91 VAL A C 1
ATOM 722 O O . VAL A 1 91 ? 12.470 11.499 -9.622 1.00 45.25 91 VAL A O 1
ATOM 725 N N . GLU A 1 92 ? 11.498 13.016 -8.298 1.00 43.31 92 GLU A N 1
ATOM 726 C CA . GLU A 1 92 ? 11.953 14.161 -9.101 1.00 43.31 92 GLU A CA 1
ATOM 727 C C . GLU A 1 92 ? 13.484 14.320 -9.097 1.00 43.31 92 GLU A C 1
ATOM 729 O O . GLU A 1 92 ? 14.051 14.761 -10.099 1.00 43.31 92 GLU A O 1
ATOM 734 N N . ARG A 1 93 ? 14.190 13.948 -8.015 1.00 41.53 93 ARG A N 1
ATOM 735 C CA . ARG A 1 93 ? 15.663 14.045 -7.957 1.00 41.53 93 ARG A CA 1
ATOM 736 C C . ARG A 1 93 ? 16.385 12.795 -8.448 1.00 41.53 93 ARG A C 1
ATOM 738 O O . ARG A 1 93 ? 17.444 12.944 -9.054 1.00 41.53 93 ARG A O 1
ATOM 745 N N . THR A 1 94 ? 15.841 11.598 -8.235 1.00 43.22 94 THR A N 1
ATOM 746 C CA . THR A 1 94 ? 16.406 10.349 -8.765 1.00 43.22 94 THR A CA 1
ATOM 747 C C . THR A 1 94 ? 16.313 10.306 -10.283 1.00 43.22 94 THR A C 1
ATOM 749 O O . THR A 1 94 ? 17.254 9.837 -10.909 1.00 43.22 94 THR A O 1
ATOM 752 N N . SER A 1 95 ? 15.310 10.949 -10.897 1.00 44.00 95 SER A N 1
ATOM 753 C CA . SER A 1 95 ? 15.230 11.100 -12.362 1.00 44.00 95 SER A CA 1
ATOM 754 C C . SER A 1 95 ? 16.447 11.781 -13.018 1.00 44.00 95 SER A C 1
ATOM 756 O O . SER A 1 95 ? 16.601 11.713 -14.236 1.00 44.00 95 SER A O 1
ATOM 758 N N . ARG A 1 96 ? 17.331 12.434 -12.240 1.00 42.19 96 ARG A N 1
ATOM 759 C CA . ARG A 1 96 ? 18.563 13.058 -12.751 1.00 42.19 96 ARG A CA 1
ATOM 760 C C . ARG A 1 96 ? 19.836 12.224 -12.562 1.00 42.19 96 ARG A C 1
ATOM 762 O O . ARG A 1 96 ? 20.847 12.599 -13.151 1.00 42.19 96 ARG A O 1
ATOM 769 N N . SER A 1 97 ? 19.833 11.143 -11.770 1.00 42.22 97 SER A N 1
ATOM 770 C CA . SER A 1 97 ? 21.057 10.346 -11.536 1.00 42.22 97 SER A CA 1
ATOM 771 C C . SER A 1 97 ? 20.885 8.921 -10.980 1.00 42.22 97 SER A C 1
ATOM 773 O O . SER A 1 97 ? 21.903 8.278 -10.742 1.00 42.22 97 SER A O 1
ATOM 775 N N . ALA A 1 98 ? 19.671 8.437 -10.706 1.00 53.66 98 ALA A N 1
ATOM 776 C CA . ALA A 1 98 ? 19.426 7.128 -10.091 1.00 53.66 98 ALA A CA 1
ATOM 777 C C . ALA A 1 98 ? 18.392 6.321 -10.888 1.00 53.66 98 ALA A C 1
ATOM 779 O O . ALA A 1 98 ? 17.497 6.889 -11.517 1.00 53.66 98 ALA A O 1
ATOM 780 N N . ASP A 1 99 ? 18.552 4.999 -10.874 1.00 66.38 99 ASP A N 1
ATOM 781 C CA . ASP A 1 99 ? 17.674 4.054 -11.560 1.00 66.38 99 ASP A CA 1
ATOM 782 C C . ASP A 1 99 ? 16.225 4.237 -11.056 1.00 66.38 99 ASP A C 1
ATOM 784 O O . ASP A 1 99 ? 16.005 4.324 -9.843 1.00 66.38 99 ASP A O 1
ATOM 788 N N . PRO A 1 100 ? 15.210 4.332 -11.933 1.00 68.94 100 PRO A N 1
ATOM 789 C CA . PRO A 1 100 ? 13.810 4.393 -11.510 1.00 68.94 100 PRO A CA 1
ATOM 790 C C . PRO A 1 100 ? 13.422 3.252 -10.577 1.00 68.94 100 PRO A C 1
ATOM 792 O O . PRO A 1 100 ? 12.587 3.453 -9.696 1.00 68.94 100 PRO A O 1
ATOM 795 N N . ILE A 1 101 ? 14.034 2.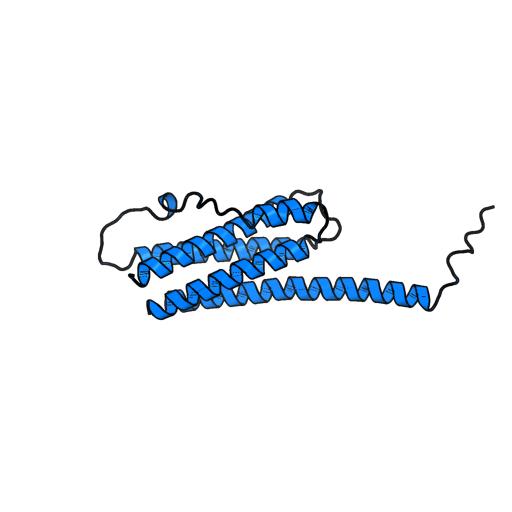074 -10.740 1.00 73.19 101 ILE A N 1
ATOM 796 C CA . ILE A 1 101 ? 13.781 0.930 -9.869 1.00 73.19 101 ILE A CA 1
ATOM 797 C C . ILE A 1 101 ? 14.190 1.258 -8.426 1.00 73.19 101 ILE A C 1
ATOM 799 O O . ILE A 1 101 ? 13.418 0.982 -7.509 1.00 73.19 101 ILE A O 1
ATOM 803 N N . ASP A 1 102 ? 15.317 1.941 -8.206 1.00 73.19 102 ASP A N 1
ATOM 804 C CA . ASP A 1 102 ? 15.736 2.377 -6.865 1.00 73.19 102 ASP A CA 1
ATOM 805 C C . ASP A 1 102 ? 14.722 3.345 -6.240 1.00 73.19 102 ASP A C 1
ATOM 807 O O . ASP A 1 102 ? 14.437 3.283 -5.041 1.00 73.19 102 ASP A O 1
ATOM 811 N N . ALA A 1 103 ? 14.142 4.235 -7.050 1.00 75.25 103 ALA A N 1
ATOM 812 C CA . ALA A 1 103 ? 13.130 5.177 -6.583 1.00 75.25 103 ALA A CA 1
ATOM 813 C C . ALA A 1 103 ? 11.851 4.455 -6.123 1.00 75.25 103 ALA A C 1
ATOM 815 O O . ALA A 1 103 ? 11.315 4.784 -5.062 1.00 75.25 103 ALA A O 1
ATOM 816 N N . PHE A 1 104 ? 11.398 3.447 -6.875 1.00 79.88 104 PHE A N 1
ATOM 817 C CA . PHE A 1 104 ? 10.260 2.610 -6.485 1.00 79.88 104 PHE A CA 1
ATOM 818 C C . PHE A 1 104 ? 10.567 1.732 -5.273 1.00 79.88 104 PHE A C 1
ATOM 820 O O . PHE A 1 104 ? 9.727 1.615 -4.387 1.00 79.88 104 PHE A O 1
ATOM 827 N N . LEU A 1 105 ? 11.780 1.187 -5.157 1.00 81.69 105 LEU A N 1
ATOM 828 C CA . LEU A 1 105 ? 12.187 0.421 -3.977 1.00 81.69 105 LEU A CA 1
ATOM 829 C C . LEU A 1 105 ? 12.174 1.267 -2.700 1.00 81.69 105 LEU A C 1
ATOM 831 O O . LEU A 1 105 ? 11.720 0.794 -1.653 1.00 81.69 105 LEU A O 1
ATOM 835 N N . LEU A 1 106 ? 12.651 2.514 -2.777 1.00 81.50 106 LEU A N 1
ATOM 836 C CA . LEU A 1 106 ? 12.604 3.465 -1.663 1.00 81.50 106 LEU A CA 1
ATOM 837 C C . LEU A 1 106 ? 11.165 3.843 -1.297 1.00 81.50 106 LEU A C 1
ATOM 839 O O . LEU A 1 106 ? 10.840 3.937 -0.110 1.00 81.50 106 LEU A O 1
ATOM 843 N N . LEU A 1 107 ? 10.309 4.036 -2.301 1.00 83.19 107 LEU A N 1
ATOM 844 C CA . LEU A 1 107 ? 8.890 4.323 -2.109 1.00 83.19 107 LEU A CA 1
ATOM 845 C C . LEU A 1 107 ? 8.150 3.142 -1.467 1.00 83.19 107 LEU A C 1
ATOM 847 O O . LEU A 1 107 ? 7.431 3.318 -0.487 1.00 83.19 107 LEU A O 1
ATOM 851 N N . ASP A 1 108 ? 8.386 1.920 -1.930 1.00 88.19 108 ASP A N 1
ATOM 852 C CA . ASP A 1 108 ? 7.793 0.724 -1.331 1.00 88.19 108 ASP A CA 1
ATOM 853 C C . ASP A 1 108 ? 8.273 0.523 0.107 1.00 88.19 108 ASP A C 1
ATOM 855 O O . ASP A 1 108 ? 7.496 0.134 0.979 1.00 88.19 108 ASP A O 1
ATOM 859 N N . HIS A 1 109 ? 9.532 0.852 0.406 1.00 87.31 109 HIS A N 1
ATOM 860 C CA . HIS A 1 109 ? 10.045 0.780 1.770 1.00 87.31 109 HIS A CA 1
ATOM 861 C C . HIS A 1 109 ? 9.319 1.741 2.730 1.00 87.31 109 HIS A C 1
ATOM 863 O O . HIS A 1 109 ? 9.045 1.376 3.884 1.00 87.31 109 HIS A O 1
ATOM 869 N N . SER A 1 110 ? 8.975 2.954 2.277 1.00 87.00 110 SER A N 1
ATOM 870 C CA . SER A 1 110 ? 8.181 3.885 3.089 1.00 87.00 110 SER A CA 1
ATOM 871 C C . SER A 1 110 ? 6.755 3.362 3.282 1.00 87.00 110 SER A C 1
ATOM 873 O O . SER A 1 110 ? 6.290 3.282 4.420 1.00 87.00 110 SER A O 1
ATOM 875 N N . ILE A 1 111 ? 6.099 2.898 2.214 1.00 90.94 111 ILE A N 1
ATOM 876 C CA . ILE A 1 111 ? 4.743 2.326 2.251 1.00 90.94 111 ILE A CA 1
ATOM 877 C C . ILE A 1 111 ? 4.669 1.129 3.208 1.00 90.94 111 ILE A C 1
ATOM 879 O O . ILE A 1 111 ? 3.793 1.063 4.073 1.00 90.94 111 ILE A O 1
ATOM 883 N N . LEU A 1 112 ? 5.636 0.212 3.142 1.00 94.19 112 LEU A N 1
ATOM 884 C CA . LEU A 1 112 ? 5.726 -0.941 4.042 1.00 94.19 112 LEU A CA 1
ATOM 885 C C . LEU A 1 112 ? 5.862 -0.534 5.514 1.00 94.19 112 LEU A C 1
ATOM 887 O O . LEU A 1 112 ? 5.348 -1.222 6.403 1.00 94.19 112 LEU A O 1
ATOM 891 N N . SER A 1 113 ? 6.530 0.586 5.790 1.00 91.69 113 SER A N 1
ATOM 892 C CA . SER A 1 113 ? 6.628 1.135 7.145 1.00 91.69 113 SER A CA 1
ATOM 893 C C . SER A 1 113 ? 5.265 1.624 7.647 1.00 91.69 113 SER A C 1
ATOM 895 O O . SER A 1 113 ? 4.893 1.320 8.784 1.00 91.69 113 SER A O 1
ATOM 897 N N . TYR A 1 114 ? 4.473 2.275 6.789 1.00 90.31 114 TYR A N 1
ATOM 898 C CA . TYR A 1 114 ? 3.107 2.697 7.117 1.00 90.31 114 TYR A CA 1
ATOM 899 C C . TYR A 1 114 ? 2.128 1.528 7.261 1.00 90.31 114 TYR A C 1
ATOM 901 O O . TYR A 1 114 ? 1.296 1.543 8.171 1.00 90.31 114 TYR A O 1
ATOM 909 N N . TYR A 1 115 ? 2.259 0.464 6.463 1.00 96.50 115 TYR A N 1
ATOM 910 C CA . TYR A 1 115 ? 1.499 -0.772 6.686 1.00 96.50 115 TYR A CA 1
ATOM 911 C C . TYR A 1 115 ? 1.791 -1.377 8.060 1.00 96.50 115 TYR A C 1
ATOM 913 O O . TYR A 1 115 ? 0.867 -1.773 8.769 1.00 96.50 115 TYR A O 1
ATOM 921 N N . ARG A 1 116 ? 3.064 -1.433 8.477 1.00 96.06 116 ARG A N 1
ATOM 922 C CA . ARG A 1 116 ? 3.444 -1.952 9.804 1.00 96.06 116 ARG A CA 1
ATOM 923 C C . ARG A 1 116 ? 2.860 -1.107 10.935 1.00 96.06 116 ARG A C 1
ATOM 925 O O . ARG A 1 116 ? 2.338 -1.672 11.900 1.00 96.06 116 ARG A O 1
ATOM 932 N N . ALA A 1 117 ? 2.919 0.219 10.811 1.00 93.25 117 ALA A N 1
ATOM 933 C CA . ALA A 1 117 ? 2.320 1.136 11.777 1.00 93.25 117 ALA A CA 1
ATOM 934 C C . ALA A 1 117 ? 0.794 0.947 11.851 1.00 93.25 117 ALA A C 1
ATOM 936 O O . ALA A 1 117 ? 0.254 0.689 12.931 1.00 93.25 117 ALA A O 1
ATOM 937 N N . SER A 1 118 ? 0.121 0.931 10.697 1.00 93.88 118 SER A N 1
ATOM 938 C CA . SER A 1 118 ? -1.324 0.701 10.577 1.00 93.88 118 SER A CA 1
ATOM 939 C C . SER A 1 118 ? -1.744 -0.654 11.153 1.00 93.88 118 SER A C 1
ATOM 941 O O . SER A 1 118 ? -2.718 -0.734 11.897 1.00 93.88 118 SER A O 1
ATOM 943 N N . LEU A 1 119 ? -0.985 -1.725 10.892 1.00 96.31 119 LEU A N 1
ATOM 944 C CA . LEU A 1 119 ? -1.221 -3.059 11.456 1.00 96.31 119 LEU A CA 1
ATOM 945 C C . LEU A 1 119 ? -1.109 -3.075 12.981 1.00 96.31 119 LEU A C 1
ATOM 947 O O . LEU A 1 119 ? -1.915 -3.726 13.651 1.00 96.31 119 LEU A O 1
ATOM 951 N N . SER A 1 120 ? -0.126 -2.364 13.535 1.00 95.19 120 SER A N 1
ATOM 952 C CA . SER A 1 120 ? 0.032 -2.216 14.983 1.00 95.19 120 SER A CA 1
ATOM 953 C C . SER A 1 120 ? -1.202 -1.549 15.601 1.00 95.19 120 SER A C 1
ATOM 955 O O . SER A 1 120 ? -1.804 -2.098 16.531 1.00 95.19 120 SER A O 1
ATOM 957 N N . GLN A 1 121 ? -1.658 -0.433 15.017 1.00 92.56 121 GLN A N 1
ATOM 958 C CA . GLN A 1 121 ? -2.862 0.262 15.482 1.00 92.56 121 GLN A CA 1
ATOM 959 C C . GLN A 1 121 ? -4.136 -0.566 15.271 1.00 92.56 121 GLN A C 1
ATOM 961 O O . GLN A 1 121 ? -5.002 -0.601 16.143 1.00 92.56 121 GLN A O 1
ATOM 966 N N . ALA A 1 122 ? -4.249 -1.297 14.161 1.00 93.44 122 ALA A N 1
ATOM 967 C CA . ALA A 1 122 ? -5.408 -2.136 13.860 1.00 93.44 122 ALA A CA 1
ATOM 968 C C . ALA A 1 122 ? -5.551 -3.294 14.855 1.00 93.44 122 ALA A C 1
ATOM 970 O O . ALA A 1 122 ? -6.664 -3.614 15.287 1.00 93.44 122 ALA A O 1
ATOM 971 N N . ARG A 1 123 ? -4.424 -3.888 15.273 1.00 93.12 123 ARG A N 1
ATOM 972 C CA . ARG A 1 123 ? -4.389 -4.899 16.339 1.00 93.12 123 ARG A CA 1
ATOM 973 C C . ARG A 1 123 ? -4.814 -4.306 17.678 1.00 93.12 123 ARG A C 1
ATOM 975 O O . ARG A 1 123 ? -5.646 -4.908 18.351 1.00 93.12 123 ARG A O 1
ATOM 982 N N . ALA A 1 124 ? -4.309 -3.123 18.029 1.00 91.25 124 ALA A N 1
ATOM 983 C CA . ALA A 1 124 ? -4.705 -2.419 19.249 1.00 91.25 124 ALA A CA 1
ATOM 984 C C . ALA A 1 124 ? -6.195 -2.025 19.249 1.00 91.25 124 ALA A C 1
ATOM 986 O O . ALA A 1 124 ? -6.849 -2.070 20.288 1.00 91.25 124 ALA A O 1
ATOM 987 N N . PHE A 1 125 ? -6.752 -1.686 18.083 1.00 90.75 125 PHE A N 1
ATOM 988 C CA . PHE A 1 125 ? -8.176 -1.394 17.913 1.00 90.75 125 PHE A CA 1
ATOM 989 C C . PHE A 1 125 ? -9.068 -2.650 17.968 1.00 90.75 125 PHE A C 1
ATOM 991 O O . PHE A 1 125 ? -10.265 -2.548 18.236 1.00 90.75 125 PHE A O 1
ATOM 998 N N . GLY A 1 126 ? -8.507 -3.842 17.736 1.00 89.62 126 GLY A N 1
ATOM 999 C CA . GLY A 1 126 ? -9.201 -5.122 17.912 1.00 89.62 126 GLY A CA 1
ATOM 1000 C C . GLY A 1 126 ? -10.179 -5.491 16.791 1.00 89.62 126 GLY A C 1
ATOM 1001 O O . GLY A 1 126 ? -11.059 -6.330 16.989 1.00 89.62 126 GLY A O 1
ATOM 1002 N N . ARG A 1 127 ? -10.061 -4.890 15.599 1.00 86.69 127 ARG A N 1
ATOM 1003 C CA . ARG A 1 127 ? -10.917 -5.228 14.447 1.00 86.69 127 ARG A CA 1
ATOM 1004 C C . ARG A 1 127 ? -10.208 -6.180 13.495 1.00 86.69 127 ARG A C 1
ATOM 1006 O O . ARG A 1 127 ? -9.449 -5.756 12.630 1.00 86.69 127 ARG A O 1
ATOM 1013 N N . ARG A 1 128 ? -10.541 -7.467 13.613 1.00 92.38 128 ARG A N 1
ATOM 1014 C CA . ARG A 1 128 ? -9.977 -8.553 12.798 1.00 92.38 128 ARG A CA 1
ATOM 1015 C C . ARG A 1 128 ? -9.994 -8.264 11.291 1.00 92.38 128 ARG A C 1
ATOM 1017 O O . ARG A 1 128 ? -8.944 -8.366 10.676 1.00 92.38 128 ARG A O 1
ATOM 1024 N N . LYS A 1 129 ? -11.128 -7.815 10.735 1.00 91.31 129 LYS A N 1
ATOM 1025 C CA . LYS A 1 129 ? -11.247 -7.474 9.302 1.00 91.31 129 LYS A CA 1
ATOM 1026 C C . LYS A 1 129 ? -10.207 -6.437 8.855 1.00 91.31 129 LYS A C 1
ATOM 1028 O O . LYS A 1 129 ? -9.610 -6.586 7.801 1.00 91.31 129 LYS A O 1
ATOM 1033 N N . VAL A 1 130 ? -9.966 -5.407 9.669 1.00 93.44 130 VAL A N 1
ATOM 1034 C CA . VAL A 1 130 ? -8.983 -4.357 9.352 1.00 93.44 130 VAL A CA 1
ATOM 1035 C C . VAL A 1 130 ? -7.573 -4.935 9.348 1.00 93.44 130 VAL A C 1
ATOM 1037 O O . VAL A 1 130 ? -6.796 -4.662 8.442 1.00 93.44 130 VAL A O 1
ATOM 1040 N N . VAL A 1 131 ? -7.256 -5.770 10.342 1.00 95.81 131 VAL A N 1
ATOM 1041 C CA . VAL A 1 131 ? -5.963 -6.459 10.409 1.00 95.81 131 VAL A CA 1
ATOM 1042 C C . VAL A 1 131 ? -5.768 -7.369 9.197 1.00 95.81 131 VAL A C 1
ATOM 1044 O O . VAL A 1 131 ? -4.688 -7.354 8.627 1.00 95.81 131 VAL A O 1
ATOM 1047 N N . GLU A 1 132 ? -6.786 -8.130 8.792 1.00 96.12 132 GLU A N 1
ATOM 1048 C CA . GLU A 1 132 ? -6.718 -9.035 7.636 1.00 96.12 132 GLU A CA 1
ATOM 1049 C C . GLU A 1 132 ? -6.447 -8.275 6.332 1.00 96.12 132 GLU A C 1
ATOM 1051 O O . GLU A 1 132 ? -5.500 -8.618 5.630 1.00 96.12 132 GLU A O 1
ATOM 1056 N N . VAL A 1 133 ? -7.199 -7.203 6.054 1.00 95.44 133 VAL A N 1
ATOM 1057 C CA . VAL A 1 133 ? -7.005 -6.391 4.838 1.00 95.44 133 VAL A CA 1
ATOM 1058 C C . VAL A 1 133 ? -5.625 -5.730 4.824 1.00 95.44 133 VAL A C 1
ATOM 1060 O O . VAL A 1 133 ? -4.911 -5.814 3.827 1.00 95.44 133 VAL A O 1
ATOM 1063 N N . LEU A 1 134 ? -5.201 -5.122 5.938 1.00 96.88 134 LEU A N 1
ATOM 1064 C CA . LEU A 1 134 ? -3.876 -4.499 6.019 1.00 96.88 134 LEU A CA 1
ATOM 1065 C C . LEU A 1 134 ? -2.739 -5.516 5.914 1.00 96.88 134 LEU A C 1
ATOM 1067 O O . LEU A 1 134 ? -1.673 -5.200 5.393 1.00 96.88 134 LEU A O 1
ATOM 1071 N N . PHE A 1 135 ? -2.941 -6.729 6.426 1.00 97.25 135 PHE A N 1
ATOM 1072 C CA . PHE A 1 135 ? -1.933 -7.779 6.368 1.00 97.25 135 PHE A CA 1
ATOM 1073 C C . PHE A 1 135 ? -1.790 -8.322 4.948 1.00 97.25 135 PHE A C 1
ATOM 1075 O O . PHE A 1 135 ? -0.671 -8.540 4.493 1.00 97.25 135 PHE A O 1
ATOM 1082 N N . GLN A 1 136 ? -2.908 -8.478 4.237 1.00 97.38 136 GLN A N 1
ATOM 1083 C CA . GLN A 1 136 ? -2.905 -8.823 2.822 1.00 97.38 136 GLN A CA 1
ATOM 1084 C C . GLN A 1 136 ? -2.174 -7.757 1.989 1.00 97.38 136 GLN A C 1
ATOM 1086 O O . GLN A 1 136 ? -1.214 -8.099 1.302 1.00 97.38 136 GLN A O 1
ATOM 1091 N N . GLY A 1 137 ? -2.549 -6.477 2.118 1.00 96.25 137 GLY A N 1
ATOM 1092 C CA . GLY A 1 137 ? -1.885 -5.381 1.397 1.00 96.25 137 GLY A CA 1
ATOM 1093 C C . GLY A 1 137 ? -0.386 -5.297 1.696 1.00 96.25 137 GLY A C 1
ATOM 1094 O O . GLY A 1 137 ? 0.427 -5.185 0.781 1.00 96.25 137 GLY A O 1
ATOM 1095 N N . PHE A 1 138 ? 0.008 -5.485 2.961 1.00 97.06 138 PHE A N 1
ATOM 1096 C CA . PHE A 1 138 ? 1.418 -5.567 3.347 1.00 97.06 138 PHE A CA 1
ATOM 1097 C C . PHE A 1 138 ? 2.166 -6.682 2.602 1.00 97.06 138 PHE A C 1
ATOM 1099 O O . PHE A 1 138 ? 3.258 -6.450 2.090 1.00 97.06 138 PHE A O 1
ATOM 1106 N N . HIS A 1 139 ? 1.601 -7.889 2.533 1.00 97.19 139 HIS A N 1
ATOM 1107 C CA . HIS A 1 139 ? 2.245 -9.018 1.860 1.00 97.19 139 HIS A CA 1
ATOM 1108 C C . HIS A 1 139 ? 2.359 -8.828 0.349 1.00 97.19 139 HIS A C 1
ATOM 1110 O O . HIS A 1 139 ? 3.399 -9.150 -0.224 1.00 97.19 139 HIS A O 1
ATOM 1116 N N . GLU A 1 140 ? 1.325 -8.282 -0.283 1.00 96.12 140 GLU A N 1
ATOM 1117 C CA . GLU A 1 140 ? 1.352 -7.950 -1.707 1.00 96.12 140 GLU A CA 1
ATOM 1118 C C . GLU A 1 140 ? 2.413 -6.880 -1.999 1.00 96.12 140 GLU A C 1
ATOM 1120 O O . GLU A 1 140 ? 3.223 -7.051 -2.910 1.00 96.12 140 GLU A O 1
ATOM 1125 N N . LYS A 1 141 ? 2.523 -5.845 -1.152 1.00 94.62 141 LYS A N 1
ATOM 1126 C CA . LYS A 1 141 ? 3.568 -4.820 -1.288 1.00 94.62 141 LYS A CA 1
ATOM 1127 C C . LYS A 1 141 ? 4.981 -5.385 -1.079 1.00 94.62 141 LYS A C 1
ATOM 1129 O O . LYS A 1 141 ? 5.909 -5.002 -1.785 1.00 94.62 141 LYS A O 1
ATOM 1134 N N . VAL A 1 142 ? 5.166 -6.349 -0.169 1.00 95.12 142 VAL A N 1
ATOM 1135 C CA . VAL A 1 142 ? 6.446 -7.077 -0.033 1.00 95.12 142 VAL A CA 1
ATOM 1136 C C . VAL A 1 142 ? 6.765 -7.870 -1.304 1.00 95.12 142 VAL A C 1
ATOM 1138 O O . VAL A 1 142 ? 7.901 -7.842 -1.771 1.00 95.12 142 VAL A O 1
ATOM 1141 N N . ALA A 1 143 ? 5.782 -8.563 -1.883 1.00 94.44 143 ALA A N 1
ATOM 1142 C CA . ALA A 1 143 ? 5.976 -9.325 -3.118 1.00 94.44 143 ALA A CA 1
ATOM 1143 C C . ALA A 1 143 ? 6.309 -8.417 -4.316 1.00 94.44 143 ALA A C 1
ATOM 1145 O O . ALA A 1 143 ? 7.118 -8.772 -5.172 1.00 94.44 143 ALA A O 1
ATOM 1146 N N . MET A 1 144 ? 5.717 -7.226 -4.368 1.00 91.00 144 MET A N 1
ATOM 1147 C CA . MET A 1 144 ? 6.042 -6.176 -5.332 1.00 91.00 144 MET A CA 1
ATOM 1148 C C . MET A 1 144 ? 7.490 -5.687 -5.187 1.00 91.00 144 MET A C 1
ATOM 1150 O O . MET A 1 144 ? 8.245 -5.735 -6.158 1.00 91.00 144 MET A O 1
ATOM 1154 N N . GLN A 1 145 ? 7.924 -5.349 -3.968 1.00 90.25 145 GLN A N 1
ATOM 1155 C CA . GLN A 1 145 ? 9.313 -4.964 -3.694 1.00 90.25 145 GLN A CA 1
ATOM 1156 C C . GLN A 1 145 ? 10.312 -6.079 -4.059 1.00 90.25 145 GLN A C 1
ATOM 1158 O O . GLN A 1 145 ? 11.389 -5.806 -4.599 1.00 90.25 145 GLN A O 1
ATOM 1163 N N . GLN A 1 146 ? 9.954 -7.343 -3.807 1.00 90.75 146 GLN A N 1
ATOM 1164 C CA . GLN A 1 146 ? 10.773 -8.491 -4.196 1.00 90.75 146 GLN A CA 1
ATOM 1165 C C . GLN A 1 146 ? 10.919 -8.590 -5.721 1.00 90.75 146 GLN A C 1
ATOM 1167 O O . GLN A 1 146 ? 12.034 -8.766 -6.198 1.00 90.75 146 GLN A O 1
ATOM 1172 N N . ARG A 1 147 ? 9.838 -8.392 -6.492 1.00 89.06 147 ARG A N 1
ATOM 1173 C CA . ARG A 1 147 ? 9.896 -8.399 -7.967 1.00 89.06 147 ARG A CA 1
ATOM 1174 C C . ARG A 1 147 ? 10.839 -7.329 -8.522 1.00 89.06 147 ARG A C 1
ATOM 1176 O O . ARG A 1 147 ? 11.589 -7.614 -9.454 1.00 89.06 147 ARG A O 1
ATOM 1183 N N . PHE A 1 148 ? 10.849 -6.126 -7.944 1.00 83.88 148 PHE A N 1
ATOM 1184 C CA . PHE A 1 148 ? 11.828 -5.095 -8.313 1.00 83.88 148 PHE A CA 1
ATOM 1185 C C . PHE A 1 148 ? 13.264 -5.493 -7.966 1.00 83.88 148 PHE A C 1
ATOM 1187 O O . PHE A 1 148 ? 14.169 -5.310 -8.779 1.00 83.88 148 PHE A O 1
ATOM 1194 N N . SER A 1 149 ? 13.466 -6.067 -6.779 1.00 84.38 149 SER A N 1
ATOM 1195 C CA . SER A 1 149 ? 14.790 -6.500 -6.316 1.00 84.38 149 SER A CA 1
ATOM 1196 C C . SER A 1 149 ? 15.360 -7.620 -7.191 1.00 84.38 149 SER A C 1
ATOM 1198 O O . SER A 1 149 ? 16.507 -7.542 -7.626 1.00 84.38 149 SER A O 1
ATOM 1200 N N . ASP A 1 150 ? 14.546 -8.631 -7.508 1.00 84.94 150 ASP A N 1
ATOM 1201 C CA . ASP A 1 150 ? 14.928 -9.747 -8.378 1.00 84.94 150 ASP A CA 1
ATOM 1202 C C . ASP A 1 150 ? 15.319 -9.243 -9.772 1.00 84.94 150 ASP A C 1
ATOM 1204 O O . ASP A 1 150 ? 16.280 -9.731 -10.372 1.00 84.94 150 ASP A O 1
ATOM 1208 N N . ARG A 1 151 ? 14.618 -8.218 -10.275 1.00 77.19 151 ARG A N 1
ATOM 1209 C CA . ARG A 1 151 ? 14.928 -7.624 -11.574 1.00 77.19 151 ARG A CA 1
ATOM 1210 C C . ARG A 1 151 ? 16.293 -6.940 -11.586 1.00 77.19 151 ARG A C 1
ATOM 1212 O O . ARG A 1 151 ? 17.088 -7.239 -12.479 1.00 77.19 151 ARG A O 1
ATOM 1219 N N . LEU A 1 152 ? 16.578 -6.090 -10.596 1.00 73.81 152 LEU A N 1
ATOM 1220 C CA . LEU A 1 152 ? 17.888 -5.441 -10.464 1.00 73.81 152 LEU A CA 1
ATOM 1221 C C . LEU A 1 152 ? 19.022 -6.468 -10.471 1.00 73.81 152 LEU A C 1
ATOM 1223 O O . LEU A 1 152 ? 20.016 -6.283 -11.169 1.00 73.81 152 LEU A O 1
ATOM 1227 N N . LEU A 1 153 ? 18.856 -7.575 -9.741 1.00 71.69 153 LEU A N 1
ATOM 1228 C CA . LEU A 1 153 ? 19.855 -8.644 -9.690 1.00 71.69 153 LEU A CA 1
ATOM 1229 C C . LEU A 1 153 ? 20.062 -9.303 -11.061 1.00 71.69 153 LEU A C 1
ATOM 1231 O O . LEU A 1 153 ? 21.202 -9.453 -11.492 1.00 71.69 153 LEU A O 1
ATOM 1235 N N . THR A 1 154 ? 18.986 -9.627 -11.789 1.00 71.81 154 THR A N 1
ATOM 1236 C CA . THR A 1 154 ? 19.110 -10.226 -13.132 1.00 71.81 154 THR A CA 1
ATOM 1237 C C . THR A 1 154 ? 19.779 -9.306 -14.157 1.00 71.81 154 THR A C 1
ATOM 1239 O O . THR A 1 154 ? 20.553 -9.779 -14.993 1.00 71.81 154 THR A O 1
ATOM 1242 N N . ASP A 1 155 ? 19.522 -7.996 -14.094 1.00 64.62 155 ASP A N 1
ATOM 1243 C CA . ASP A 1 155 ? 20.150 -7.026 -14.996 1.00 64.62 155 ASP A CA 1
ATOM 1244 C C . ASP A 1 155 ? 21.634 -6.801 -14.628 1.00 64.62 155 ASP A C 1
ATOM 1246 O O . ASP A 1 155 ? 22.483 -6.699 -15.521 1.00 64.62 155 ASP A O 1
ATOM 1250 N N . HIS A 1 156 ? 21.986 -6.837 -13.335 1.00 56.03 156 HIS A N 1
ATOM 1251 C CA . HIS A 1 156 ? 23.377 -6.795 -12.868 1.00 56.03 156 HIS A CA 1
ATOM 1252 C C . HIS A 1 156 ? 24.185 -8.043 -13.248 1.00 56.03 156 HIS A C 1
ATOM 1254 O O . HIS A 1 156 ? 25.303 -7.899 -13.748 1.00 56.03 156 HIS A O 1
ATOM 1260 N N . ASP A 1 157 ? 23.631 -9.248 -13.092 1.00 57.56 157 ASP A N 1
ATOM 1261 C CA . ASP A 1 157 ? 24.297 -10.498 -13.487 1.00 57.56 157 ASP A CA 1
ATOM 1262 C C . ASP A 1 157 ? 24.576 -10.534 -15.000 1.00 57.56 157 ASP A C 1
ATOM 1264 O O . ASP A 1 157 ? 25.638 -10.992 -15.439 1.00 57.56 157 ASP A O 1
ATOM 1268 N N . SER A 1 158 ? 23.668 -9.983 -15.819 1.00 58.41 158 SER A N 1
ATOM 1269 C CA . SER A 1 158 ? 23.873 -9.859 -17.267 1.00 58.41 158 SER A CA 1
ATOM 1270 C C . SER A 1 158 ? 24.980 -8.866 -17.635 1.00 58.41 158 SER A C 1
ATOM 1272 O O . SER A 1 158 ? 25.633 -9.055 -18.666 1.00 58.41 158 SER A O 1
ATOM 1274 N N . LEU A 1 159 ? 25.169 -7.793 -16.864 1.00 53.09 159 LEU A N 1
ATOM 1275 C CA . LEU A 1 159 ? 26.239 -6.819 -17.094 1.00 53.09 159 LEU A CA 1
ATOM 1276 C C . LEU A 1 159 ? 27.589 -7.368 -16.632 1.00 53.09 159 LEU A C 1
ATOM 1278 O O . LEU A 1 159 ? 28.556 -7.302 -17.389 1.00 53.09 159 LEU A O 1
ATOM 1282 N N . TYR A 1 160 ? 27.627 -7.989 -15.452 1.00 51.56 160 TYR A N 1
ATOM 1283 C CA . TYR A 1 160 ? 28.831 -8.609 -14.910 1.00 51.56 160 TYR A CA 1
ATOM 1284 C C . TYR A 1 160 ? 29.334 -9.741 -15.814 1.00 51.56 160 TYR A C 1
ATOM 1286 O O . TYR A 1 160 ? 30.511 -9.775 -16.153 1.00 51.56 160 TYR A O 1
ATOM 1294 N N . SER A 1 161 ? 28.439 -10.597 -16.321 1.00 57.44 161 SER A N 1
ATOM 1295 C CA . SER A 1 161 ? 28.806 -11.666 -17.266 1.00 57.44 161 SER A CA 1
ATOM 1296 C C . SER A 1 161 ? 29.414 -11.120 -18.567 1.00 57.44 161 SER A C 1
ATOM 1298 O O . SER A 1 161 ? 30.393 -11.662 -19.068 1.00 57.44 161 SER A O 1
ATOM 1300 N N . ARG A 1 162 ? 28.897 -9.997 -19.091 1.00 54.75 162 ARG A N 1
ATOM 1301 C CA . ARG A 1 162 ? 29.459 -9.331 -20.283 1.00 54.75 162 ARG A CA 1
ATOM 1302 C C . ARG A 1 162 ? 30.819 -8.687 -20.020 1.00 54.75 162 ARG A C 1
ATOM 1304 O O . ARG A 1 162 ? 31.628 -8.588 -20.940 1.00 54.75 162 ARG A O 1
ATOM 1311 N N . GLU A 1 163 ? 31.061 -8.194 -18.810 1.00 54.47 163 GLU A N 1
ATOM 1312 C CA . GLU A 1 163 ? 32.361 -7.640 -18.425 1.00 54.47 163 GLU A CA 1
ATOM 1313 C C . GLU A 1 163 ? 33.400 -8.735 -18.182 1.00 54.47 163 GLU A C 1
ATOM 1315 O O . GLU A 1 163 ? 34.534 -8.588 -18.634 1.00 54.47 163 GLU A O 1
ATOM 1320 N N . VAL A 1 164 ? 33.006 -9.850 -17.562 1.00 57.69 164 VAL A N 1
ATOM 1321 C CA . VAL A 1 164 ? 33.849 -11.043 -17.406 1.00 57.69 164 VAL A CA 1
ATOM 1322 C C . VAL A 1 164 ? 34.232 -11.602 -18.779 1.00 57.69 164 VAL A C 1
ATOM 1324 O O . VAL A 1 164 ? 35.422 -11.738 -19.048 1.00 57.69 164 VAL A O 1
ATOM 1327 N N . ASP A 1 165 ? 33.280 -11.772 -19.706 1.00 54.66 165 ASP A N 1
ATOM 1328 C CA . ASP A 1 165 ? 33.567 -12.196 -21.089 1.00 54.66 165 ASP A CA 1
ATOM 1329 C C . ASP A 1 165 ? 34.540 -11.242 -21.812 1.00 54.66 165 ASP A C 1
ATOM 1331 O O . ASP A 1 165 ? 35.411 -11.677 -22.566 1.00 54.66 165 ASP A O 1
ATOM 1335 N N . ARG A 1 166 ? 34.436 -9.923 -21.580 1.00 55.53 166 ARG A N 1
ATOM 1336 C CA . ARG A 1 166 ? 35.368 -8.925 -22.146 1.00 55.53 166 ARG A CA 1
ATOM 1337 C C . ARG A 1 166 ? 36.768 -9.004 -21.542 1.00 55.53 166 ARG A C 1
ATOM 1339 O O . ARG A 1 166 ? 37.736 -8.709 -22.241 1.00 55.53 166 ARG A O 1
ATOM 1346 N N . MET A 1 167 ? 36.883 -9.360 -20.264 1.00 56.62 167 MET A N 1
ATOM 1347 C CA . MET A 1 167 ? 38.172 -9.544 -19.594 1.00 56.62 167 MET A CA 1
ATOM 1348 C C . MET A 1 167 ? 38.820 -10.888 -19.949 1.00 56.62 167 MET A C 1
ATOM 1350 O O . MET A 1 167 ? 40.043 -10.952 -20.063 1.00 56.62 167 MET A O 1
ATOM 1354 N N . GLU A 1 168 ? 38.025 -11.939 -20.163 1.00 58.97 168 GLU A N 1
ATOM 1355 C CA . GLU A 1 168 ? 38.499 -13.273 -20.557 1.00 58.97 168 GLU A CA 1
ATOM 1356 C C . GLU A 1 168 ? 38.823 -13.366 -22.061 1.00 58.97 168 GLU A C 1
ATOM 1358 O O . GLU A 1 168 ? 39.726 -14.107 -22.460 1.00 58.97 168 GLU A O 1
ATOM 1363 N N . HIS A 1 169 ? 38.170 -12.551 -22.899 1.00 56.06 169 HIS A N 1
ATOM 1364 C CA . HIS A 1 169 ? 38.403 -12.473 -24.345 1.00 56.06 169 HIS A CA 1
ATOM 1365 C C . HIS A 1 169 ? 38.716 -11.041 -24.833 1.00 56.06 169 HIS A C 1
ATOM 1367 O O . HIS A 1 169 ? 37.964 -10.473 -25.631 1.00 56.06 169 HIS A O 1
ATOM 1373 N N . PRO A 1 170 ? 39.856 -10.443 -24.435 1.00 52.28 170 PRO A N 1
ATOM 1374 C CA . PRO A 1 170 ? 40.198 -9.058 -24.779 1.00 52.28 170 PRO A CA 1
ATOM 1375 C C . PRO A 1 170 ? 40.486 -8.813 -26.277 1.00 52.28 170 PRO A C 1
ATOM 1377 O O . PRO A 1 170 ? 40.685 -7.673 -26.689 1.00 52.28 170 PRO A O 1
ATOM 1380 N N . THR A 1 171 ? 40.515 -9.846 -27.124 1.00 51.94 171 THR A N 1
ATOM 1381 C CA . THR A 1 171 ? 41.034 -9.781 -28.501 1.00 51.94 171 THR A CA 1
ATOM 1382 C C . THR A 1 171 ? 40.029 -10.208 -29.571 1.00 51.94 171 THR A C 1
ATOM 1384 O O . THR A 1 171 ? 40.266 -11.177 -30.281 1.00 51.94 171 THR A O 1
ATOM 1387 N N . LEU A 1 172 ? 38.944 -9.452 -29.774 1.00 49.41 172 LEU A N 1
ATOM 1388 C CA . LEU A 1 172 ? 38.190 -9.481 -31.048 1.00 49.41 172 LEU A CA 1
ATOM 1389 C C . LEU A 1 172 ? 37.617 -8.119 -31.501 1.00 49.41 172 LEU A C 1
ATOM 1391 O O . LEU A 1 172 ? 36.852 -8.076 -32.461 1.00 49.41 172 LEU A O 1
ATOM 1395 N N . LEU A 1 173 ? 37.999 -6.992 -30.884 1.00 48.31 173 LEU A N 1
ATOM 1396 C CA . LEU A 1 173 ? 37.498 -5.659 -31.282 1.00 48.31 173 LEU A CA 1
ATOM 1397 C C . LEU A 1 173 ? 38.504 -4.768 -32.036 1.00 48.31 173 LEU A C 1
ATOM 1399 O O . LEU A 1 173 ? 38.131 -3.683 -32.465 1.00 48.31 173 LEU A O 1
ATOM 1403 N N . GLU A 1 174 ? 39.726 -5.240 -32.312 1.00 48.97 174 GLU A N 1
ATOM 1404 C CA . GLU A 1 174 ? 40.721 -4.509 -33.128 1.00 48.97 174 GLU A CA 1
ATOM 1405 C C . GLU A 1 174 ? 41.015 -5.152 -34.500 1.00 48.97 174 GLU A C 1
ATOM 1407 O O . GLU A 1 174 ? 42.109 -5.028 -35.042 1.00 48.97 174 GLU A O 1
ATOM 1412 N N . SER A 1 175 ? 40.050 -5.844 -35.111 1.00 46.97 175 SER A N 1
ATOM 1413 C CA . SER A 1 175 ? 40.195 -6.330 -36.501 1.00 46.97 175 SER A CA 1
ATOM 1414 C C . SER A 1 175 ? 39.069 -5.887 -37.442 1.00 46.97 175 SER A C 1
ATOM 1416 O O . SER A 1 175 ? 38.823 -6.499 -38.478 1.00 46.97 175 SER A O 1
ATOM 1418 N N . GLY A 1 176 ? 38.445 -4.744 -37.145 1.00 39.81 176 GLY A N 1
ATOM 1419 C CA . GLY A 1 176 ? 37.719 -3.946 -38.134 1.00 39.81 176 GLY A CA 1
ATOM 1420 C C . GLY A 1 176 ? 38.691 -3.133 -38.989 1.00 39.81 176 GLY A C 1
ATOM 1421 O O . GLY A 1 176 ? 38.782 -1.917 -38.842 1.00 39.81 176 GLY A O 1
ATOM 1422 N N . GLY A 1 177 ? 39.456 -3.811 -39.848 1.00 38.84 177 GLY A N 1
ATOM 1423 C CA . GLY A 1 177 ? 40.295 -3.165 -40.850 1.00 38.84 177 GLY A CA 1
ATOM 1424 C C . GLY A 1 177 ? 39.445 -2.321 -41.799 1.00 38.84 177 GLY A C 1
ATOM 1425 O O . GLY A 1 177 ? 38.699 -2.860 -42.613 1.00 38.84 177 GLY A O 1
ATOM 1426 N N . PHE A 1 178 ? 39.583 -1.000 -41.709 1.00 37.84 178 PHE A N 1
ATOM 1427 C CA . PHE A 1 178 ? 39.156 -0.091 -42.764 1.00 37.84 178 PHE A CA 1
ATOM 1428 C C . PHE A 1 178 ? 40.159 -0.186 -43.919 1.00 37.84 178 PHE A C 1
ATOM 1430 O O . PHE A 1 178 ? 41.328 0.181 -43.782 1.00 37.84 178 PHE A O 1
ATOM 1437 N N . ARG A 1 179 ? 39.688 -0.722 -45.046 1.00 41.22 179 ARG A N 1
ATOM 1438 C CA . ARG A 1 179 ? 40.101 -0.237 -46.363 1.00 41.22 179 ARG A CA 1
ATOM 1439 C C . ARG A 1 179 ? 39.247 0.967 -46.721 1.00 41.22 179 ARG A C 1
ATOM 1441 O O . ARG A 1 179 ? 38.049 0.937 -46.362 1.00 41.22 179 ARG A O 1
#